Protein AF-A0A4S2L185-F1 (afdb_monomer_lite)

Foldseek 3Di:
DKKKKKWKKAFQFDADDDDDDPVVVVVDDPPPDQWFFKKKKKWFLQWAPKAKAFPVGGDPPWDWDRDPGIIIIIDGDPDIHHHGDMGIMMMMTDGDPVCVVDIDDTDIGTPDGRIDTPDIDTDDDPDPDPPPDPPD

pLDDT: mean 72.66, std 14.63, range [37.72, 87.75]

Organism: NCBI:txid300112

Secondary structure (DSSP, 8-state):
-EEEEEEEEEE-S-B--S---HHHHHHS-TTS--EE--EEEEEETT-EEEEEEETTEE---EEEEE-SSEEEEEE--SSPEEBT-EEEEEEEEE--TTGGGG-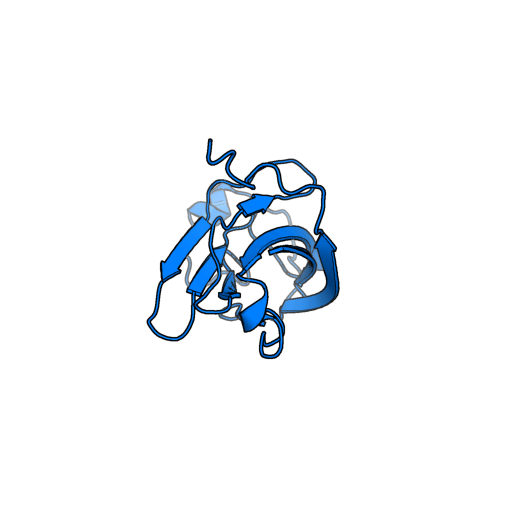---EEE-SSS-EEEEEEEEEEESS--TTS----

Structure (mmCIF, N/CA/C/O backbone):
data_AF-A0A4S2L185-F1
#
_entry.id   AF-A0A4S2L185-F1
#
loop_
_atom_site.group_PDB
_atom_site.id
_atom_site.type_symbol
_atom_site.label_atom_id
_atom_site.label_alt_id
_atom_site.label_comp_id
_atom_site.label_asym_id
_atom_site.label_entity_id
_atom_site.label_seq_id
_atom_site.pdbx_PDB_ins_code
_atom_site.Cartn_x
_atom_site.Cartn_y
_atom_site.Cartn_z
_atom_site.occupancy
_atom_site.B_iso_or_equiv
_atom_site.auth_seq_id
_atom_site.auth_comp_id
_atom_site.auth_asym_id
_atom_site.auth_atom_id
_atom_site.pdbx_PDB_model_num
ATOM 1 N N . MET A 1 1 ? 7.594 4.713 -20.337 1.00 72.50 1 MET A N 1
ATOM 2 C CA . MET A 1 1 ? 6.161 5.048 -20.179 1.00 72.50 1 MET A CA 1
ATOM 3 C C . MET A 1 1 ? 5.815 4.942 -18.706 1.00 72.50 1 MET A C 1
ATOM 5 O O . MET A 1 1 ? 6.361 4.066 -18.053 1.00 72.50 1 MET A O 1
ATOM 9 N N . CYS A 1 2 ? 4.952 5.817 -18.197 1.00 80.31 2 CYS A N 1
ATOM 10 C CA . CYS A 1 2 ? 4.559 5.832 -16.791 1.00 80.31 2 CYS A CA 1
ATOM 11 C C . CYS A 1 2 ? 3.182 5.188 -16.654 1.00 80.31 2 CYS A C 1
ATOM 13 O O . CYS A 1 2 ? 2.235 5.571 -17.352 1.00 80.31 2 CYS A O 1
ATOM 15 N N . ILE A 1 3 ? 3.080 4.201 -15.778 1.00 82.25 3 ILE A N 1
ATOM 16 C CA . ILE A 1 3 ? 1.833 3.526 -15.454 1.00 82.25 3 ILE A CA 1
ATOM 17 C C . ILE A 1 3 ? 1.418 3.955 -14.057 1.00 82.25 3 ILE A C 1
ATOM 19 O O . ILE A 1 3 ? 2.247 4.025 -13.150 1.00 82.25 3 ILE A O 1
ATOM 23 N N . ARG A 1 4 ? 0.131 4.258 -13.887 1.00 83.50 4 ARG A N 1
ATOM 24 C CA . ARG A 1 4 ? -0.454 4.571 -12.589 1.00 83.50 4 ARG A CA 1
ATOM 25 C C . ARG A 1 4 ? -1.769 3.823 -12.421 1.00 83.50 4 ARG A C 1
ATOM 27 O O . ARG A 1 4 ? -2.707 4.048 -13.183 1.00 83.50 4 ARG A O 1
ATOM 34 N N . ASP A 1 5 ? -1.827 3.015 -11.374 1.00 82.44 5 ASP A N 1
ATOM 35 C CA . ASP A 1 5 ? -2.983 2.227 -10.967 1.00 82.44 5 ASP A CA 1
ATOM 36 C C . ASP A 1 5 ? -3.547 2.773 -9.658 1.00 82.44 5 ASP A C 1
ATOM 38 O O . ASP A 1 5 ? -2.872 2.765 -8.626 1.00 82.44 5 ASP A O 1
ATOM 42 N N . SER A 1 6 ? -4.803 3.216 -9.681 1.00 84.12 6 SER A N 1
ATOM 43 C CA . SER A 1 6 ? -5.557 3.517 -8.459 1.00 84.12 6 SER A CA 1
ATOM 44 C C . SER A 1 6 ? -6.400 2.307 -8.071 1.00 84.12 6 SER A C 1
ATOM 46 O O . SER A 1 6 ? -7.207 1.830 -8.873 1.00 84.12 6 SER A O 1
ATOM 48 N N . ILE A 1 7 ? -6.192 1.802 -6.855 1.00 82.38 7 ILE A N 1
ATOM 49 C CA . ILE A 1 7 ? -6.767 0.552 -6.357 1.00 82.38 7 ILE A CA 1
ATOM 50 C C . ILE A 1 7 ? -7.587 0.838 -5.101 1.00 82.38 7 ILE A C 1
ATOM 52 O O . ILE A 1 7 ? -7.084 1.393 -4.124 1.00 82.38 7 ILE A O 1
ATOM 56 N N . ASP A 1 8 ? -8.843 0.396 -5.134 1.00 83.88 8 ASP A N 1
ATOM 57 C CA . ASP A 1 8 ? -9.735 0.366 -3.975 1.00 83.88 8 ASP A CA 1
ATOM 58 C C . ASP A 1 8 ? -9.735 -1.029 -3.345 1.00 83.88 8 ASP A C 1
ATOM 60 O O . ASP A 1 8 ? -10.220 -1.994 -3.955 1.00 83.88 8 ASP A O 1
ATOM 64 N N . LEU A 1 9 ? -9.219 -1.133 -2.118 1.00 81.12 9 LEU A N 1
ATOM 65 C CA . LEU A 1 9 ? -9.280 -2.353 -1.319 1.00 81.12 9 LEU A CA 1
ATOM 66 C C . LEU A 1 9 ? -10.379 -2.242 -0.285 1.00 81.12 9 LEU A C 1
ATOM 68 O O . LEU A 1 9 ? -10.446 -1.290 0.492 1.00 81.12 9 LEU A O 1
ATOM 72 N N . LEU A 1 10 ? -11.196 -3.285 -0.239 1.00 83.62 10 LEU A N 1
ATOM 73 C CA . LEU A 1 10 ? -12.107 -3.544 0.856 1.00 83.62 10 LEU A CA 1
ATOM 74 C C . LEU A 1 10 ? -11.711 -4.868 1.493 1.00 83.62 10 LEU A C 1
ATOM 76 O O . LEU A 1 10 ? -11.634 -5.892 0.806 1.00 83.62 10 LEU A O 1
ATOM 80 N N . HIS A 1 11 ? -11.515 -4.852 2.806 1.00 84.81 11 HIS A N 1
ATOM 81 C CA . HIS A 1 11 ? -11.379 -6.090 3.542 1.00 84.81 11 HIS A CA 1
ATOM 82 C C . HIS A 1 11 ? -12.774 -6.668 3.826 1.00 84.81 11 HIS A C 1
ATOM 84 O O . HIS A 1 11 ? -13.536 -6.118 4.618 1.00 84.81 11 HIS A O 1
ATOM 90 N N . THR A 1 12 ? -13.127 -7.775 3.168 1.00 81.50 12 THR A N 1
ATOM 91 C CA . THR A 1 12 ? -14.436 -8.441 3.304 1.00 81.50 12 THR A CA 1
ATOM 92 C C . THR A 1 12 ? -14.438 -9.562 4.346 1.00 81.50 12 THR A C 1
ATOM 94 O O . THR A 1 12 ? -15.352 -10.381 4.356 1.00 81.50 12 THR A O 1
ATOM 97 N N . GLY A 1 13 ? -13.402 -9.644 5.185 1.00 76.50 13 GLY A N 1
ATOM 98 C CA . GLY A 1 13 ? -13.308 -10.638 6.253 1.00 76.50 13 GLY A CA 1
ATOM 99 C C . GLY A 1 13 ? -14.221 -10.342 7.442 1.00 76.50 13 GLY A C 1
ATOM 100 O O . GLY A 1 13 ? -15.121 -9.503 7.374 1.00 76.50 13 GLY A O 1
ATOM 101 N N . ALA A 1 14 ? -13.964 -11.034 8.553 1.00 79.19 14 ALA A N 1
ATOM 102 C CA . ALA A 1 14 ? -14.727 -10.875 9.784 1.00 79.19 14 ALA A CA 1
ATOM 103 C C . ALA A 1 14 ? -14.671 -9.425 10.287 1.00 79.19 14 ALA A C 1
ATOM 105 O O . ALA A 1 14 ? -13.595 -8.869 10.511 1.00 79.19 14 ALA A O 1
ATOM 106 N N . LEU A 1 15 ? -15.847 -8.816 10.457 1.00 80.31 15 LEU A N 1
ATOM 107 C CA . LEU A 1 15 ? -15.975 -7.458 10.977 1.00 80.31 15 LEU A CA 1
ATOM 108 C C . LEU A 1 15 ? -15.384 -7.372 12.386 1.00 80.31 15 LEU A C 1
ATOM 110 O O . LEU A 1 15 ? -15.633 -8.245 13.223 1.00 80.31 15 LEU A O 1
ATOM 114 N N . LEU A 1 16 ? -14.654 -6.291 12.662 1.00 78.81 16 LEU A N 1
ATOM 115 C CA . LEU A 1 16 ? -14.174 -6.010 14.011 1.00 78.81 16 LEU A CA 1
ATOM 116 C C . LEU A 1 16 ? -15.375 -5.753 14.932 1.00 78.81 16 LEU A C 1
ATOM 118 O O . LEU A 1 16 ? -16.093 -4.767 14.768 1.00 78.81 16 LEU A O 1
ATOM 122 N N . LYS A 1 17 ? -15.592 -6.640 15.905 1.00 77.19 17 LYS A N 1
ATOM 123 C CA . LYS A 1 17 ? -16.550 -6.419 16.993 1.00 77.19 17 LYS A CA 1
ATOM 124 C C . LYS A 1 17 ? -15.817 -5.753 18.156 1.00 77.19 17 LYS A C 1
ATOM 126 O O . LYS A 1 17 ? -14.925 -6.362 18.735 1.00 77.19 17 LYS A O 1
ATOM 131 N N . GLY A 1 18 ? -16.200 -4.522 18.492 1.00 83.00 18 GLY A N 1
ATOM 132 C CA . GLY A 1 18 ? -15.612 -3.750 19.593 1.00 83.00 18 GLY A CA 1
ATOM 133 C C . GLY A 1 18 ? -14.783 -2.548 19.135 1.00 83.00 18 GLY A C 1
ATOM 134 O O . GLY A 1 18 ? -14.786 -2.179 17.960 1.00 83.00 18 GLY A O 1
ATOM 135 N N . SER A 1 19 ? -14.100 -1.908 20.084 1.00 78.75 19 SER A N 1
ATOM 136 C CA . SER A 1 19 ? -13.208 -0.778 19.823 1.00 78.75 19 SER A CA 1
ATOM 137 C C . SER A 1 19 ? -11.815 -1.256 19.407 1.00 78.75 19 SER A C 1
ATOM 139 O O . SER A 1 19 ? -11.281 -2.231 19.931 1.00 78.75 19 SER A O 1
ATOM 141 N N . PHE A 1 20 ? -11.202 -0.548 18.458 1.00 81.25 20 PHE A N 1
ATOM 142 C CA . PHE A 1 20 ? -9.814 -0.793 18.082 1.00 81.25 20 PHE A CA 1
ATOM 143 C C . PHE A 1 20 ? -8.868 -0.037 19.023 1.00 81.25 20 PHE A C 1
ATOM 145 O O . PHE A 1 20 ? -8.894 1.193 19.067 1.00 81.25 20 PHE A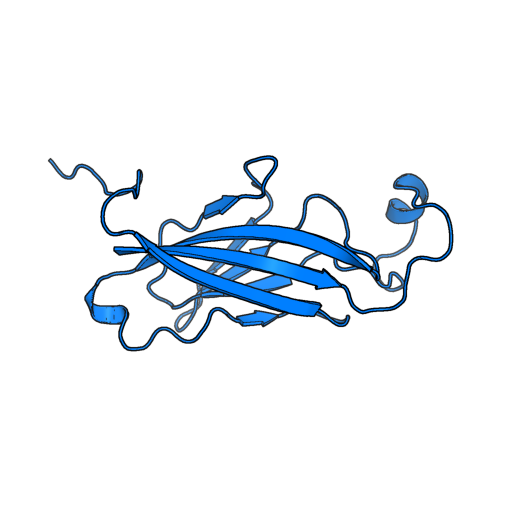 O 1
ATOM 152 N N . SER A 1 21 ? -7.999 -0.762 19.733 1.00 83.12 21 SER A N 1
ATOM 153 C CA . SER A 1 21 ? -6.896 -0.189 20.514 1.00 83.12 21 SER A CA 1
ATOM 154 C C . SER A 1 21 ? -5.552 -0.616 19.932 1.00 83.12 21 SER A C 1
ATOM 156 O O . SER A 1 21 ? -5.251 -1.805 19.829 1.00 83.12 21 SER A O 1
ATOM 158 N N . ARG A 1 22 ? -4.705 0.363 19.589 1.00 82.19 22 ARG A N 1
ATOM 159 C CA . ARG A 1 22 ? -3.345 0.111 19.083 1.00 82.19 22 ARG A CA 1
ATOM 160 C C . ARG A 1 22 ? -2.459 -0.585 20.121 1.00 82.19 22 ARG A C 1
ATOM 162 O O . ARG A 1 22 ? -1.588 -1.355 19.732 1.00 82.19 22 ARG A O 1
ATOM 169 N N . TYR A 1 23 ? -2.661 -0.301 21.409 1.00 83.88 23 TYR A N 1
ATOM 170 C CA . TYR A 1 23 ? -1.875 -0.901 22.488 1.00 83.88 23 TYR A CA 1
ATOM 171 C C . TYR A 1 23 ? -2.139 -2.407 22.590 1.00 83.88 23 TYR A C 1
ATOM 173 O O . TYR A 1 23 ? -1.203 -3.198 22.516 1.00 83.88 23 TYR A O 1
ATOM 181 N N . GLU A 1 24 ? -3.416 -2.795 22.638 1.00 82.31 24 GLU A N 1
ATOM 182 C CA . GLU A 1 24 ? -3.823 -4.206 22.632 1.00 82.31 24 GLU A CA 1
ATOM 183 C C . GLU A 1 24 ? -3.355 -4.907 21.355 1.00 82.31 24 GLU A C 1
ATOM 185 O O . GLU A 1 24 ? -2.795 -5.998 21.398 1.00 82.31 24 GLU A O 1
ATOM 190 N N . TYR A 1 25 ? -3.475 -4.226 20.212 1.00 80.56 25 TYR A N 1
ATOM 191 C CA . TYR A 1 25 ? -3.018 -4.755 18.933 1.00 80.56 25 TYR A CA 1
ATOM 192 C C . TYR A 1 25 ? -1.514 -5.057 18.892 1.00 80.56 25 TYR A C 1
ATOM 194 O O . TYR A 1 25 ? -1.105 -6.025 18.258 1.00 80.56 25 TYR A O 1
ATOM 202 N N . ALA A 1 26 ? -0.689 -4.226 19.535 1.00 82.38 26 ALA A N 1
ATOM 203 C CA . ALA A 1 26 ? 0.757 -4.424 19.596 1.00 82.38 26 ALA A CA 1
ATOM 204 C C . ALA A 1 26 ? 1.170 -5.507 20.605 1.00 82.38 26 ALA A C 1
ATOM 206 O O . ALA A 1 26 ? 2.245 -6.090 20.460 1.00 82.38 26 ALA A O 1
ATOM 207 N N . ARG A 1 27 ? 0.340 -5.749 21.627 1.00 83.06 27 ARG A N 1
ATOM 208 C CA . ARG A 1 27 ? 0.561 -6.763 22.665 1.00 83.06 27 ARG A CA 1
ATOM 209 C C . ARG A 1 27 ? 0.180 -8.163 22.191 1.00 83.06 27 ARG A C 1
ATOM 211 O O . ARG A 1 27 ? 0.832 -9.135 22.564 1.00 83.06 27 ARG A O 1
ATOM 218 N N . GLU A 1 28 ? -0.865 -8.251 21.379 1.00 76.06 28 GLU A N 1
ATOM 219 C CA . GLU A 1 28 ? -1.333 -9.495 20.785 1.00 76.06 28 GLU A CA 1
ATOM 220 C C . GLU A 1 28 ? -0.336 -10.010 19.738 1.00 76.06 28 GLU A C 1
ATOM 222 O O . GLU A 1 28 ? 0.206 -9.268 18.913 1.00 76.06 28 GLU A O 1
ATOM 227 N N . SER A 1 29 ? -0.083 -11.316 19.764 1.00 64.94 29 SER A N 1
ATOM 228 C CA . SER A 1 29 ? 0.843 -11.937 18.820 1.00 64.94 29 SER A CA 1
ATOM 229 C C . SER A 1 29 ? 0.256 -11.944 17.399 1.00 64.94 29 SER A C 1
ATOM 231 O O . SER A 1 29 ? -0.921 -12.238 17.190 1.00 64.94 29 SER A O 1
ATOM 233 N N . LYS A 1 30 ? 1.091 -11.646 16.389 1.00 63.53 30 LYS A N 1
ATOM 234 C CA . LYS A 1 30 ? 0.685 -11.479 14.971 1.00 63.53 30 LYS A CA 1
ATOM 235 C C . LYS A 1 30 ? -0.082 -12.669 14.365 1.00 63.53 30 LYS A C 1
ATOM 237 O O . LYS A 1 30 ? -0.685 -12.515 13.313 1.00 63.53 30 LYS A O 1
ATOM 242 N N . SER A 1 31 ? -0.038 -13.836 15.007 1.00 55.88 31 SER A N 1
ATOM 243 C CA . SER A 1 31 ? -0.615 -15.099 14.534 1.00 55.88 31 SER A CA 1
ATOM 244 C C . SER A 1 31 ? -2.143 -15.194 14.699 1.00 55.88 31 SER A C 1
ATOM 246 O O . SER A 1 31 ? -2.780 -15.996 14.026 1.00 55.88 31 SER A O 1
ATOM 248 N N . GLY A 1 32 ? -2.753 -14.392 15.584 1.00 58.59 32 GLY A N 1
ATOM 249 C CA . GLY A 1 32 ? -4.183 -14.505 15.925 1.00 58.59 32 GLY A CA 1
ATOM 250 C C . GLY A 1 32 ? -5.095 -13.420 15.346 1.00 58.59 32 GLY A C 1
ATOM 251 O O . GLY A 1 32 ? -6.304 -13.447 15.571 1.00 58.59 32 GLY A O 1
ATOM 252 N N . GLN A 1 33 ? -4.545 -12.434 14.636 1.00 67.31 33 GLN A N 1
ATOM 253 C CA . GLN A 1 33 ? -5.295 -11.245 14.235 1.00 67.31 33 GLN A CA 1
ATOM 254 C C . GLN A 1 33 ? -5.894 -11.413 12.838 1.0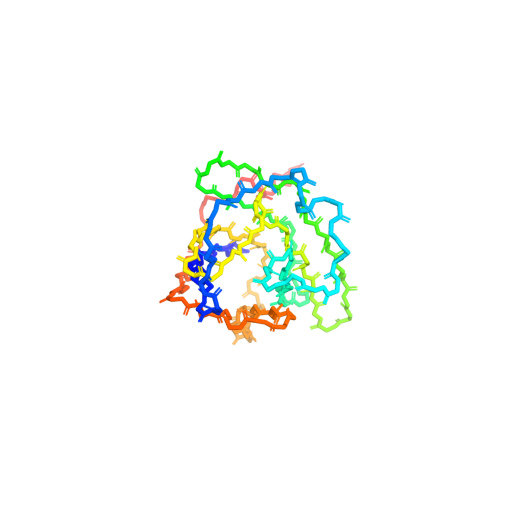0 67.31 33 GLN A C 1
ATOM 256 O O . GLN A 1 33 ? -5.173 -11.551 11.854 1.00 67.31 33 GLN A O 1
ATOM 261 N N . ALA A 1 34 ? -7.223 -11.329 12.743 1.00 73.88 34 ALA A N 1
ATOM 262 C CA . ALA A 1 34 ? -7.940 -11.263 11.471 1.00 73.88 34 ALA A CA 1
ATOM 263 C C . ALA A 1 34 ? -7.832 -9.858 10.841 1.00 73.88 34 ALA A C 1
ATOM 265 O O . ALA A 1 34 ? -8.833 -9.170 10.631 1.00 73.88 34 ALA A O 1
ATOM 266 N N . SER A 1 35 ? -6.600 -9.401 10.616 1.00 78.50 35 SER A N 1
ATOM 267 C CA . SER A 1 35 ? -6.285 -8.099 10.036 1.00 78.50 35 SER A CA 1
ATOM 268 C C . SER A 1 35 ? -5.199 -8.215 8.973 1.00 78.50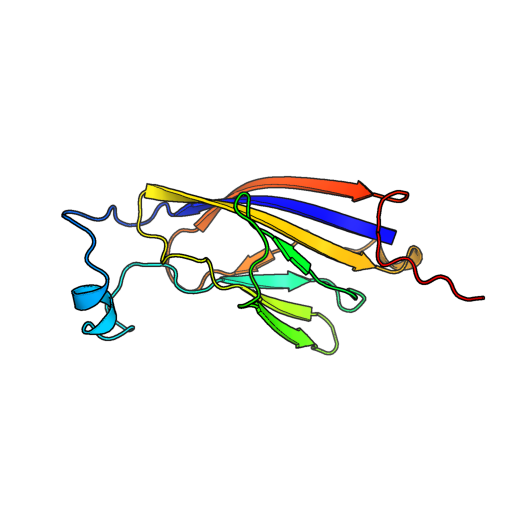 35 SER A C 1
ATOM 270 O O . SER A 1 35 ? -4.307 -9.059 9.033 1.00 78.50 35 SER A O 1
ATOM 272 N N . ILE A 1 36 ? -5.252 -7.320 7.991 1.00 81.00 36 ILE A N 1
ATOM 273 C CA . ILE A 1 36 ? -4.249 -7.249 6.930 1.00 81.00 36 ILE A CA 1
ATOM 274 C C . ILE A 1 36 ? -3.182 -6.239 7.347 1.00 81.00 36 ILE A C 1
ATOM 276 O O . ILE A 1 36 ? -3.453 -5.039 7.460 1.00 81.00 36 ILE A O 1
ATOM 280 N N . GLN A 1 37 ? -1.964 -6.736 7.566 1.00 81.50 37 GLN A N 1
ATOM 281 C CA . GLN A 1 37 ? -0.788 -5.926 7.916 1.00 81.50 37 GLN A CA 1
ATOM 282 C C . GLN A 1 37 ? 0.055 -5.542 6.699 1.00 81.50 37 GLN A C 1
ATOM 284 O O . GLN A 1 37 ? 0.729 -4.512 6.697 1.00 81.50 37 GLN A O 1
ATOM 289 N N . SER A 1 38 ? 0.037 -6.389 5.678 1.00 83.25 38 SER A N 1
ATOM 290 C CA . SER A 1 38 ? 0.743 -6.195 4.423 1.00 83.25 38 SER A CA 1
ATOM 291 C C . SER A 1 38 ? 0.052 -6.976 3.324 1.00 83.25 38 SER A C 1
ATOM 293 O O . SER A 1 38 ? -0.612 -7.978 3.583 1.00 83.25 38 SER A O 1
ATOM 295 N N . PHE A 1 39 ? 0.228 -6.515 2.099 1.00 83.12 39 PHE A N 1
ATOM 296 C CA . PHE A 1 39 ? -0.166 -7.244 0.907 1.00 83.12 39 PHE A CA 1
ATOM 297 C C . PHE A 1 39 ? 0.946 -7.109 -0.123 1.00 83.12 39 PHE A C 1
ATOM 299 O O . PHE A 1 39 ? 1.593 -6.064 -0.227 1.00 83.12 39 PHE A O 1
ATOM 306 N N . ASP A 1 40 ? 1.155 -8.172 -0.879 1.00 84.19 40 ASP A N 1
ATOM 307 C CA . ASP A 1 40 ? 2.156 -8.215 -1.925 1.00 84.19 40 ASP A CA 1
ATOM 308 C C . ASP A 1 40 ? 1.508 -7.881 -3.259 1.00 84.19 40 ASP A C 1
ATOM 310 O O . ASP A 1 40 ? 0.368 -8.243 -3.543 1.00 84.19 40 ASP A O 1
ATOM 314 N N . THR A 1 41 ? 2.229 -7.149 -4.089 1.00 82.69 41 THR A N 1
ATOM 315 C CA . THR A 1 41 ? 1.809 -6.814 -5.444 1.00 82.69 41 THR A CA 1
ATOM 316 C C . THR A 1 41 ? 2.865 -7.283 -6.415 1.00 82.69 41 THR A C 1
ATOM 318 O O . THR A 1 41 ? 4.049 -7.016 -6.226 1.00 82.69 41 THR A O 1
ATOM 321 N N . VAL A 1 42 ? 2.443 -8.021 -7.436 1.00 84.00 42 VAL A N 1
ATOM 322 C CA . VAL A 1 42 ? 3.350 -8.511 -8.473 1.00 84.00 42 VAL A CA 1
ATOM 323 C C . VAL A 1 42 ? 3.305 -7.545 -9.647 1.00 84.00 42 VAL A C 1
ATOM 325 O O . VAL A 1 42 ? 2.244 -7.305 -10.226 1.00 84.00 42 VAL A O 1
ATOM 328 N N . LEU A 1 43 ? 4.468 -6.993 -9.966 1.00 84.00 43 LEU A N 1
ATOM 329 C CA . LEU A 1 43 ? 4.729 -6.101 -11.083 1.00 84.00 43 LEU A CA 1
ATOM 330 C C . LEU A 1 43 ? 5.574 -6.827 -12.143 1.00 84.00 43 LEU A C 1
ATOM 332 O O . LEU A 1 43 ? 6.292 -7.781 -11.816 1.00 84.00 43 LEU A O 1
ATOM 336 N N . PRO A 1 44 ? 5.523 -6.386 -13.412 1.00 83.88 44 PRO A N 1
ATOM 337 C CA . PRO A 1 44 ? 6.373 -6.941 -14.463 1.00 83.88 44 PRO A CA 1
ATOM 338 C C . PRO A 1 44 ? 7.864 -6.716 -14.162 1.00 83.88 44 PRO A C 1
ATOM 340 O O . PRO A 1 44 ? 8.230 -5.731 -13.519 1.00 83.88 44 PRO A O 1
ATOM 343 N N . ALA A 1 45 ? 8.735 -7.595 -14.670 1.00 83.44 45 ALA A N 1
ATOM 344 C CA . ALA A 1 45 ? 10.190 -7.518 -14.466 1.00 83.44 45 ALA A CA 1
ATOM 345 C C . ALA A 1 45 ? 10.805 -6.179 -14.915 1.00 83.44 45 ALA A C 1
ATOM 347 O O . ALA A 1 45 ? 11.764 -5.698 -14.320 1.00 83.44 45 ALA A O 1
ATOM 348 N N . ALA A 1 46 ? 10.229 -5.553 -15.944 1.00 82.75 46 ALA A N 1
ATOM 349 C CA . ALA A 1 46 ? 10.698 -4.281 -16.484 1.00 82.75 46 ALA A CA 1
ATOM 350 C C . ALA A 1 46 ? 10.233 -3.044 -15.687 1.00 82.75 46 ALA A C 1
ATOM 352 O O . ALA A 1 46 ? 10.476 -1.917 -16.122 1.00 82.75 46 ALA A O 1
ATOM 353 N N . ALA A 1 47 ? 9.526 -3.228 -14.565 1.00 84.12 47 ALA A N 1
ATOM 354 C CA . ALA A 1 47 ? 9.066 -2.128 -13.727 1.00 84.12 47 ALA A CA 1
ATOM 355 C C . ALA A 1 47 ? 10.244 -1.433 -13.020 1.00 84.12 47 ALA A C 1
ATOM 357 O O . ALA A 1 47 ? 10.968 -2.044 -12.235 1.00 84.12 47 ALA A O 1
ATOM 358 N N . SER A 1 48 ? 10.395 -0.130 -13.249 1.00 83.75 48 SER A N 1
ATOM 359 C CA . SER A 1 48 ? 11.370 0.741 -12.584 1.00 83.75 48 SER A CA 1
ATOM 360 C C . SER A 1 48 ? 10.689 1.934 -11.907 1.00 83.75 48 SER A C 1
ATOM 362 O O . SER A 1 48 ? 9.514 2.204 -12.149 1.00 83.75 48 SER A O 1
ATOM 364 N N . ASP A 1 49 ? 11.414 2.656 -11.045 1.00 85.25 49 ASP A N 1
ATOM 365 C CA . ASP A 1 49 ? 10.940 3.884 -10.374 1.00 85.25 49 ASP A CA 1
ATOM 366 C C . ASP A 1 49 ? 9.558 3.735 -9.710 1.00 85.25 49 ASP A C 1
ATOM 368 O O . ASP A 1 49 ? 8.656 4.561 -9.877 1.00 85.25 49 ASP A O 1
ATOM 372 N N . ILE A 1 50 ? 9.380 2.634 -8.980 1.00 85.44 50 ILE A N 1
ATOM 373 C CA . ILE A 1 50 ? 8.113 2.294 -8.337 1.00 85.44 50 ILE A CA 1
ATOM 374 C C . ILE A 1 50 ? 7.853 3.272 -7.191 1.00 85.44 50 ILE A C 1
ATOM 376 O O . ILE A 1 50 ? 8.688 3.451 -6.303 1.00 85.44 50 ILE A O 1
ATOM 380 N N . TYR A 1 51 ? 6.668 3.870 -7.182 1.00 85.31 51 TYR A N 1
ATOM 381 C CA . TYR A 1 51 ? 6.198 4.712 -6.096 1.00 85.31 51 TYR A CA 1
ATOM 382 C C . TYR A 1 51 ? 4.804 4.292 -5.645 1.00 85.31 51 TYR A C 1
ATOM 384 O O . TYR A 1 51 ? 3.970 3.819 -6.419 1.00 85.31 51 TYR A O 1
ATOM 392 N N . TYR A 1 52 ? 4.535 4.527 -4.368 1.00 82.38 52 TYR A N 1
ATOM 393 C CA . TYR A 1 52 ? 3.287 4.161 -3.726 1.00 82.38 52 TYR A CA 1
ATOM 394 C C . TYR A 1 52 ? 2.773 5.334 -2.891 1.00 82.38 52 TYR A C 1
ATOM 396 O O . TYR A 1 52 ? 3.494 5.892 -2.062 1.00 82.38 52 TYR A O 1
ATOM 404 N N . ARG A 1 53 ? 1.529 5.750 -3.140 1.00 84.81 53 ARG A N 1
ATOM 405 C CA . ARG A 1 53 ? 0.903 6.909 -2.492 1.00 84.81 53 ARG A CA 1
ATOM 406 C C . ARG A 1 53 ? -0.532 6.604 -2.085 1.00 84.81 53 ARG A C 1
ATOM 408 O O . ARG A 1 53 ? -1.283 6.010 -2.849 1.00 84.81 53 ARG A O 1
ATOM 415 N N . ASP A 1 54 ? -0.906 7.052 -0.899 1.00 82.12 54 ASP A N 1
ATOM 416 C CA . ASP A 1 54 ? -2.282 7.041 -0.393 1.00 82.12 54 ASP A CA 1
ATOM 417 C C . ASP A 1 54 ? -2.961 8.389 -0.700 1.00 82.12 54 ASP A C 1
ATOM 419 O O . ASP A 1 54 ? -2.290 9.348 -1.097 1.00 82.12 54 ASP A O 1
ATOM 423 N N . GLU A 1 55 ? -4.267 8.499 -0.461 1.00 76.56 55 GLU A N 1
ATOM 424 C CA . GLU A 1 55 ? -5.023 9.761 -0.522 1.00 76.56 55 GLU A CA 1
ATOM 425 C C . GLU A 1 55 ? -4.437 10.826 0.425 1.00 76.56 55 GLU A C 1
ATOM 427 O O . GLU A 1 55 ? -4.434 12.013 0.111 1.00 76.56 55 GLU A O 1
ATOM 432 N N . ILE A 1 56 ? -3.889 10.397 1.568 1.00 74.69 56 ILE A N 1
ATOM 433 C CA . ILE A 1 56 ? -3.378 11.273 2.639 1.00 74.69 56 ILE A CA 1
ATOM 434 C C . ILE A 1 56 ? -1.857 11.528 2.496 1.00 74.69 56 ILE A C 1
ATOM 436 O O . ILE A 1 56 ? -1.251 12.237 3.299 1.00 74.69 56 ILE A O 1
ATOM 440 N N . GLY A 1 57 ? -1.188 10.949 1.492 1.00 72.19 57 GLY A N 1
ATOM 441 C CA . GLY A 1 57 ? 0.208 11.264 1.166 1.00 72.19 57 GLY A CA 1
ATOM 442 C C . GLY A 1 57 ? 1.117 10.055 0.952 1.00 72.19 57 GLY A C 1
ATOM 443 O O . GLY A 1 57 ? 0.671 8.916 0.814 1.00 72.19 57 GLY A O 1
ATOM 444 N N . ASN A 1 58 ? 2.428 10.313 0.907 1.00 72.94 58 ASN A N 1
ATOM 445 C CA . ASN A 1 58 ? 3.419 9.282 0.604 1.00 72.94 58 ASN A CA 1
ATOM 446 C C . ASN A 1 58 ? 3.435 8.192 1.683 1.00 72.94 58 ASN A C 1
ATOM 448 O O . ASN A 1 58 ? 3.319 8.487 2.878 1.00 72.94 58 ASN A O 1
ATOM 452 N N . ILE A 1 59 ? 3.583 6.938 1.269 1.00 70.81 59 ILE A N 1
ATOM 453 C CA . ILE A 1 59 ? 3.820 5.827 2.185 1.00 70.81 59 ILE A CA 1
ATOM 454 C C . ILE A 1 59 ? 5.194 5.256 1.847 1.00 70.81 59 ILE A C 1
ATOM 456 O O . ILE A 1 59 ? 5.385 4.622 0.815 1.00 70.81 59 ILE A O 1
ATOM 460 N N . SER A 1 60 ? 6.158 5.493 2.732 1.00 62.84 60 SER A N 1
ATOM 461 C CA . SER A 1 60 ? 7.540 5.025 2.588 1.00 62.84 60 SER A CA 1
ATOM 462 C C . SER A 1 60 ? 7.741 3.570 3.023 1.00 62.84 60 SER A C 1
ATOM 464 O O . SER A 1 60 ? 8.802 3.001 2.789 1.00 62.84 60 SER A O 1
ATOM 466 N N . THR A 1 61 ? 6.736 2.934 3.629 1.00 69.69 61 THR A N 1
ATOM 467 C CA . THR A 1 61 ? 6.806 1.551 4.124 1.00 69.69 61 THR A CA 1
ATOM 468 C C . THR A 1 61 ? 6.508 0.531 3.023 1.00 69.69 61 THR A C 1
ATOM 470 O O . THR A 1 61 ? 5.563 -0.253 3.129 1.00 69.69 61 THR A O 1
ATOM 473 N N . SER A 1 62 ? 7.305 0.553 1.956 1.00 75.94 62 SER A N 1
ATOM 474 C CA . SER A 1 62 ? 7.271 -0.455 0.891 1.00 75.94 62 SER A CA 1
ATOM 475 C C . SER A 1 62 ? 8.576 -1.248 0.869 1.00 75.94 62 SER A C 1
ATOM 477 O O . SER A 1 62 ? 9.638 -0.720 1.200 1.00 75.94 62 SER A O 1
ATOM 479 N N . HIS A 1 63 ? 8.495 -2.530 0.529 1.00 83.88 63 HIS A N 1
ATOM 480 C CA . HIS A 1 63 ? 9.660 -3.386 0.358 1.00 83.88 63 HIS A CA 1
ATOM 481 C C . HIS A 1 63 ? 9.600 -4.035 -1.019 1.00 83.88 63 HIS A C 1
ATOM 483 O O . HIS A 1 63 ? 8.678 -4.791 -1.315 1.00 83.88 63 HIS A O 1
ATOM 489 N N . THR A 1 64 ? 10.580 -3.717 -1.858 1.00 85.00 64 THR A N 1
ATOM 490 C CA . THR A 1 64 ? 10.660 -4.217 -3.231 1.00 85.00 64 THR A CA 1
ATOM 491 C C . THR A 1 64 ? 11.651 -5.368 -3.303 1.00 85.00 64 THR A C 1
ATOM 493 O O . THR A 1 64 ? 12.791 -5.248 -2.854 1.00 85.00 64 THR A O 1
ATOM 496 N N . ARG A 1 65 ? 11.228 -6.475 -3.906 1.00 85.94 65 ARG A N 1
ATOM 497 C CA . ARG A 1 65 ? 12.032 -7.658 -4.198 1.00 85.94 65 ARG A CA 1
ATOM 498 C C . ARG A 1 65 ? 12.035 -7.886 -5.699 1.00 85.94 65 ARG A C 1
ATOM 500 O O . ARG A 1 65 ? 11.031 -8.276 -6.287 1.00 85.94 65 ARG A O 1
ATOM 507 N N . VAL A 1 66 ? 13.176 -7.628 -6.323 1.00 84.44 66 VAL A N 1
ATOM 508 C CA . VAL A 1 66 ? 13.361 -7.863 -7.756 1.00 84.44 66 VAL A CA 1
ATOM 509 C C . VAL A 1 66 ? 13.683 -9.341 -7.959 1.00 84.44 66 VAL A C 1
ATOM 511 O O . VAL A 1 66 ? 14.690 -9.833 -7.448 1.00 84.44 66 VAL A O 1
ATOM 514 N N . LYS A 1 67 ? 12.812 -10.057 -8.670 1.00 85.44 67 LYS A N 1
ATOM 515 C CA . LYS A 1 67 ? 13.057 -11.416 -9.162 1.00 85.44 67 LYS A CA 1
ATOM 516 C C . LYS A 1 67 ? 13.438 -11.353 -10.641 1.00 85.44 67 LYS A C 1
ATOM 518 O O . LYS A 1 67 ? 13.384 -10.301 -11.269 1.00 85.44 67 LYS A O 1
ATOM 523 N N . LYS A 1 68 ? 13.848 -12.497 -11.191 1.00 80.31 68 LYS A N 1
ATOM 524 C CA . LYS A 1 68 ? 14.266 -12.608 -12.594 1.00 80.31 68 LYS A CA 1
ATOM 525 C C . LYS A 1 68 ? 13.119 -12.311 -13.569 1.00 80.31 68 LYS A C 1
ATOM 527 O O . LYS A 1 68 ? 13.334 -11.612 -14.550 1.00 80.31 68 LYS A O 1
ATOM 532 N N . ASP A 1 69 ? 11.920 -12.789 -13.240 1.00 83.44 69 ASP A N 1
ATOM 533 C CA . ASP A 1 69 ? 10.755 -12.746 -14.135 1.00 83.44 69 ASP A CA 1
ATOM 534 C C . ASP A 1 69 ? 9.653 -11.788 -13.640 1.00 83.44 69 ASP A C 1
ATOM 536 O O . ASP A 1 69 ? 8.665 -11.546 -14.330 1.00 83.44 69 ASP A O 1
ATOM 540 N N . SER A 1 70 ? 9.806 -11.208 -12.445 1.00 83.81 70 SER A N 1
ATOM 541 C CA . SER A 1 70 ? 8.826 -10.291 -11.855 1.00 83.81 70 SER A CA 1
ATOM 542 C C . SER A 1 70 ? 9.447 -9.397 -10.787 1.00 83.81 70 SER A C 1
ATOM 544 O O . SER A 1 70 ? 10.502 -9.695 -10.230 1.00 83.81 70 SER A O 1
ATOM 546 N N . VAL A 1 71 ? 8.764 -8.313 -10.439 1.00 86.44 71 VAL A N 1
ATOM 547 C CA . VAL A 1 71 ? 9.091 -7.511 -9.258 1.00 86.44 71 VAL A CA 1
ATOM 548 C C . VAL A 1 71 ? 7.976 -7.686 -8.239 1.00 86.44 71 VAL A C 1
ATOM 550 O O . VAL A 1 71 ? 6.817 -7.394 -8.512 1.00 86.44 71 VAL A O 1
ATOM 553 N N . GLU A 1 72 ? 8.313 -8.184 -7.057 1.00 87.38 72 GLU A N 1
ATOM 554 C CA . GLU A 1 72 ? 7.379 -8.300 -5.942 1.00 87.38 72 GLU A CA 1
ATOM 555 C C . GLU A 1 72 ? 7.505 -7.076 -5.049 1.00 87.38 72 GLU A C 1
ATOM 557 O O . GLU A 1 72 ? 8.586 -6.736 -4.574 1.00 87.38 72 GLU A O 1
ATOM 562 N N . LEU A 1 73 ? 6.391 -6.403 -4.818 1.00 86.31 73 LEU A N 1
ATOM 563 C CA . LEU A 1 73 ? 6.323 -5.223 -3.982 1.00 86.31 73 LEU A CA 1
ATOM 564 C C . LEU A 1 73 ? 5.406 -5.505 -2.799 1.00 86.31 73 LEU A C 1
ATOM 566 O O . LEU A 1 73 ? 4.183 -5.540 -2.941 1.00 86.31 73 LEU A O 1
ATOM 570 N N . THR A 1 74 ? 6.007 -5.658 -1.626 1.00 87.75 74 THR A N 1
ATOM 571 C CA . THR A 1 74 ? 5.295 -5.760 -0.355 1.00 87.75 74 THR A CA 1
ATOM 572 C C . THR A 1 74 ? 4.920 -4.364 0.114 1.00 87.75 74 THR A C 1
ATOM 574 O O . THR A 1 74 ? 5.777 -3.529 0.427 1.00 87.75 74 THR A O 1
ATOM 577 N N . LEU A 1 75 ? 3.621 -4.112 0.190 1.00 83.94 75 LEU A N 1
ATOM 578 C CA . LEU A 1 75 ? 3.050 -2.845 0.611 1.00 83.94 75 LEU A CA 1
ATOM 579 C C . LEU A 1 75 ? 2.445 -2.984 2.003 1.00 83.94 75 LEU A C 1
ATOM 581 O O . LEU A 1 75 ? 1.725 -3.938 2.304 1.00 83.94 75 LEU A O 1
ATOM 585 N N . ARG A 1 76 ? 2.736 -2.005 2.862 1.00 84.31 76 ARG A N 1
ATOM 586 C CA . ARG A 1 76 ? 2.144 -1.900 4.197 1.00 84.31 76 ARG A CA 1
ATOM 587 C C . ARG A 1 76 ? 1.222 -0.685 4.263 1.00 84.31 76 ARG A C 1
ATOM 589 O O . ARG A 1 76 ? 1.709 0.434 4.080 1.00 84.31 76 ARG A O 1
ATOM 596 N N . PRO A 1 77 ? -0.084 -0.868 4.518 1.00 82.38 77 PRO A N 1
ATOM 597 C CA . PRO A 1 77 ? -0.986 0.249 4.755 1.00 82.38 77 PRO A CA 1
ATOM 598 C C . PRO A 1 77 ? -0.616 0.981 6.056 1.00 82.38 77 PRO A C 1
ATOM 600 O O . PRO A 1 77 ? -0.001 0.413 6.960 1.00 82.38 77 PRO A O 1
ATOM 603 N N . ARG A 1 78 ? -1.010 2.258 6.176 1.00 81.12 78 ARG A N 1
ATOM 604 C CA . ARG A 1 78 ? -0.739 3.094 7.369 1.00 81.12 78 ARG A CA 1
ATOM 605 C C . ARG A 1 78 ? -1.398 2.561 8.644 1.00 81.12 78 ARG A C 1
ATOM 607 O O . ARG A 1 78 ? -0.958 2.860 9.756 1.00 81.12 78 ARG A O 1
ATOM 614 N N . PHE A 1 79 ? -2.466 1.797 8.477 1.00 81.88 79 PHE A N 1
ATOM 615 C CA . PHE A 1 79 ? -3.240 1.179 9.539 1.00 81.88 79 PHE A CA 1
ATOM 616 C C . PHE A 1 79 ? -3.584 -0.258 9.137 1.00 81.88 79 PHE A C 1
ATOM 618 O O . PHE A 1 79 ? -3.814 -0.514 7.952 1.00 81.88 79 PHE A O 1
ATOM 625 N N . PRO A 1 80 ? -3.614 -1.195 10.100 1.00 83.62 80 PRO A N 1
ATOM 626 C CA . PRO A 1 80 ? -4.074 -2.549 9.833 1.00 83.62 80 PRO A CA 1
ATOM 627 C C . PRO A 1 80 ? -5.532 -2.506 9.377 1.00 83.62 80 PRO A C 1
ATOM 629 O O . PRO A 1 80 ? -6.358 -1.811 9.973 1.00 83.62 80 PRO A O 1
ATOM 632 N N . LEU A 1 81 ? -5.845 -3.227 8.304 1.00 84.38 81 LEU A N 1
ATOM 633 C CA . LEU A 1 81 ? -7.211 -3.289 7.794 1.00 84.38 81 LEU A CA 1
ATOM 634 C C . LEU A 1 81 ? -7.934 -4.432 8.497 1.00 84.38 81 LEU A C 1
ATOM 636 O O . LEU A 1 81 ? -7.518 -5.582 8.372 1.00 84.38 81 LEU A O 1
ATOM 640 N N . PHE A 1 82 ? -9.012 -4.117 9.209 1.00 85.88 82 PHE A N 1
ATOM 641 C CA . PHE A 1 82 ? -9.946 -5.099 9.765 1.00 85.88 82 PHE A CA 1
ATOM 642 C C . PHE A 1 82 ? -11.143 -5.302 8.838 1.00 85.88 82 PHE A C 1
ATOM 644 O O . PHE A 1 82 ? -11.362 -4.506 7.922 1.00 85.88 82 PHE A O 1
ATOM 651 N N . GLY A 1 83 ? -11.914 -6.374 9.039 1.00 84.50 83 GLY A N 1
ATOM 652 C CA . GLY A 1 83 ? -13.089 -6.627 8.211 1.00 84.50 83 GLY A CA 1
ATOM 653 C C . GLY A 1 83 ? -14.037 -5.426 8.212 1.00 84.50 83 GLY A C 1
ATOM 654 O O . GLY A 1 83 ? -14.331 -4.836 9.254 1.00 84.50 83 GLY A O 1
ATOM 655 N N . GLY A 1 84 ? -14.488 -5.043 7.019 1.00 82.19 84 GLY A N 1
ATOM 656 C CA . GLY A 1 84 ? -15.326 -3.872 6.765 1.00 82.19 84 GLY A CA 1
ATOM 657 C C . GLY A 1 84 ? -14.549 -2.585 6.480 1.00 82.19 84 GLY A C 1
ATOM 658 O O . GLY A 1 84 ? -15.144 -1.615 6.012 1.00 82.19 84 GLY A O 1
ATOM 659 N N . TRP A 1 85 ? -13.233 -2.555 6.713 1.00 86.50 85 TRP A N 1
ATOM 660 C CA . TRP A 1 85 ? -12.417 -1.370 6.454 1.00 86.50 85 TRP A CA 1
ATOM 661 C C . TRP A 1 85 ? -12.035 -1.294 4.975 1.00 86.50 85 TRP A C 1
ATOM 663 O O . TRP A 1 85 ? -11.739 -2.306 4.330 1.00 86.50 85 TRP A O 1
ATOM 673 N N . LYS A 1 86 ? -12.034 -0.071 4.438 1.00 85.19 86 LYS A N 1
ATOM 674 C CA . LYS A 1 86 ? -11.631 0.229 3.062 1.00 85.19 86 LYS A CA 1
ATOM 675 C C . LYS A 1 86 ? -10.418 1.150 3.048 1.00 85.19 86 LYS A C 1
ATOM 677 O O . LYS A 1 86 ? -10.316 2.050 3.878 1.00 85.19 86 LYS A O 1
ATOM 682 N N . THR A 1 87 ? -9.530 0.944 2.089 1.00 84.19 87 THR A N 1
ATOM 683 C CA . THR A 1 87 ? -8.408 1.841 1.808 1.00 84.19 87 THR A CA 1
ATOM 684 C C . THR A 1 87 ? -8.280 2.018 0.304 1.00 84.19 87 THR A C 1
ATOM 686 O O . THR A 1 87 ? -8.535 1.086 -0.463 1.00 84.19 87 THR A O 1
ATOM 689 N N . ARG A 1 88 ? -7.914 3.226 -0.114 1.00 85.75 88 ARG A N 1
ATOM 690 C CA . ARG A 1 88 ? -7.578 3.534 -1.497 1.00 85.75 88 ARG A CA 1
ATOM 691 C C . ARG A 1 88 ? -6.102 3.852 -1.544 1.00 85.75 88 ARG A C 1
ATOM 693 O O . ARG A 1 88 ? -5.625 4.658 -0.761 1.00 85.75 88 ARG A O 1
ATOM 700 N N . TYR A 1 89 ? -5.395 3.287 -2.505 1.00 84.81 89 TYR A N 1
ATOM 701 C CA . TYR A 1 89 ? -4.041 3.726 -2.795 1.00 84.81 89 TYR A CA 1
ATOM 702 C C . TYR A 1 89 ? -3.807 3.831 -4.288 1.00 84.81 89 TYR A C 1
ATOM 704 O O . TYR A 1 89 ? -4.570 3.330 -5.113 1.00 84.81 89 TYR A O 1
ATOM 712 N N . THR A 1 90 ? -2.721 4.501 -4.635 1.00 86.19 90 THR A N 1
ATOM 713 C CA . THR A 1 90 ? -2.229 4.619 -5.994 1.00 86.19 90 THR A CA 1
ATOM 714 C C . THR A 1 90 ? -0.794 4.124 -6.057 1.00 86.19 90 THR A C 1
ATOM 716 O O . THR A 1 90 ? 0.090 4.639 -5.369 1.00 86.19 90 THR A O 1
ATOM 719 N N . ILE A 1 91 ? -0.564 3.140 -6.913 1.00 85.88 91 ILE A N 1
ATOM 720 C CA . ILE A 1 91 ? 0.765 2.655 -7.266 1.00 85.88 91 ILE A CA 1
ATOM 721 C C . ILE A 1 91 ? 1.134 3.204 -8.640 1.00 85.88 91 ILE A C 1
ATOM 723 O O . ILE A 1 91 ? 0.285 3.317 -9.525 1.00 85.88 91 ILE A O 1
ATOM 727 N N . GLY A 1 92 ? 2.390 3.587 -8.825 1.00 86.88 92 GLY A N 1
ATOM 728 C CA . GLY A 1 92 ? 2.896 3.931 -10.143 1.00 86.88 92 GLY A CA 1
ATOM 729 C C . GLY A 1 92 ? 4.292 3.393 -10.368 1.00 86.88 92 GLY A C 1
ATOM 730 O O . GLY A 1 92 ? 5.078 3.271 -9.434 1.00 86.88 92 GLY A O 1
ATOM 731 N N . TYR A 1 93 ? 4.564 3.028 -11.611 1.00 85.81 93 TYR A N 1
ATOM 732 C CA . TYR A 1 93 ? 5.821 2.429 -12.028 1.00 85.81 93 TYR A CA 1
ATOM 733 C C . TYR A 1 93 ? 6.096 2.766 -13.492 1.00 85.81 93 TYR A C 1
ATOM 735 O O . TYR A 1 93 ? 5.184 2.994 -14.293 1.00 85.81 93 TYR A O 1
ATOM 743 N N . ASN A 1 94 ? 7.373 2.820 -13.839 1.00 85.50 94 ASN A N 1
ATOM 744 C CA . ASN A 1 94 ? 7.832 3.025 -15.199 1.00 85.50 94 ASN A CA 1
ATOM 745 C C . ASN A 1 94 ? 8.053 1.681 -15.878 1.00 85.50 94 ASN A C 1
ATOM 747 O O . ASN A 1 94 ? 8.638 0.775 -15.298 1.00 85.50 94 ASN A O 1
ATOM 751 N N . VAL A 1 95 ? 7.616 1.578 -17.129 1.00 83.75 95 VAL A N 1
ATOM 752 C CA . VAL A 1 95 ? 7.948 0.454 -18.008 1.00 83.75 95 VAL A CA 1
ATOM 753 C C . VAL A 1 95 ? 8.454 0.971 -19.351 1.00 83.75 95 VAL A C 1
ATOM 755 O O . VAL A 1 95 ? 7.985 2.015 -19.839 1.00 83.75 95 VAL A O 1
ATOM 758 N N . PRO A 1 96 ? 9.402 0.270 -19.986 1.00 82.38 96 PRO A N 1
ATOM 759 C CA . PRO A 1 96 ? 9.768 0.552 -21.361 1.00 82.38 96 PRO A CA 1
ATOM 760 C C . PRO A 1 96 ? 8.577 0.314 -22.301 1.00 82.38 96 PRO A C 1
ATOM 762 O O . PRO A 1 96 ? 7.723 -0.540 -22.072 1.00 82.38 96 PRO A O 1
ATOM 765 N N . SER A 1 97 ? 8.487 1.109 -23.367 1.00 72.25 97 SER A N 1
ATOM 766 C CA . SER A 1 97 ? 7.342 1.106 -24.290 1.00 72.25 97 SER A CA 1
ATOM 767 C C . SER A 1 97 ? 7.155 -0.210 -25.050 1.00 72.25 97 SER A C 1
ATOM 769 O O . SER A 1 97 ? 6.029 -0.501 -25.447 1.00 72.25 97 SER A O 1
ATOM 771 N N . TYR A 1 98 ? 8.219 -0.996 -25.236 1.00 71.38 98 TYR A N 1
ATOM 772 C CA . TYR A 1 98 ? 8.164 -2.285 -25.930 1.00 71.38 98 TYR A CA 1
ATOM 773 C C . TYR A 1 98 ? 7.489 -3.393 -25.101 1.00 71.38 98 TYR A C 1
ATOM 775 O O . TYR A 1 98 ? 6.871 -4.281 -25.675 1.00 71.38 98 TYR A O 1
ATOM 783 N N . GLU A 1 99 ? 7.527 -3.302 -23.769 1.00 70.00 99 GLU A N 1
ATOM 784 C CA . GLU A 1 99 ? 7.076 -4.364 -22.852 1.00 70.00 99 GLU A CA 1
ATOM 785 C C . GLU A 1 99 ? 5.560 -4.343 -22.598 1.00 70.00 99 GLU A C 1
ATOM 787 O O . GLU A 1 99 ? 4.957 -5.287 -22.097 1.00 70.00 99 GLU A O 1
ATOM 792 N N . LYS A 1 100 ? 4.892 -3.241 -22.949 1.00 57.75 100 LYS A N 1
ATOM 793 C CA . LYS A 1 100 ? 3.500 -2.994 -22.555 1.00 57.75 100 LYS A CA 1
ATOM 794 C C . LYS A 1 100 ? 2.503 -4.031 -23.080 1.00 57.75 100 LYS A C 1
ATOM 796 O O . LYS A 1 100 ? 1.415 -4.170 -22.525 1.00 57.75 100 LYS A O 1
ATOM 801 N N . ARG A 1 101 ? 2.848 -4.725 -24.163 1.00 56.09 101 ARG A N 1
ATOM 802 C CA . ARG A 1 101 ? 1.948 -5.663 -24.838 1.00 56.09 101 ARG A CA 1
ATOM 803 C C . ARG A 1 101 ? 1.631 -6.902 -23.995 1.00 56.09 101 ARG A C 1
ATOM 805 O O . ARG A 1 101 ? 0.610 -7.528 -24.255 1.00 56.09 101 ARG A O 1
ATOM 812 N N . GLU A 1 102 ? 2.452 -7.201 -22.989 1.00 53.84 102 GLU A N 1
ATOM 813 C CA . GLU A 1 102 ? 2.374 -8.443 -22.212 1.00 53.84 102 GLU A CA 1
ATOM 814 C C . GLU A 1 102 ? 2.172 -8.224 -20.709 1.00 53.84 102 GLU A C 1
ATOM 816 O O . GLU A 1 102 ? 2.216 -9.188 -19.956 1.00 53.84 102 GLU A O 1
ATOM 821 N N . ILE A 1 103 ? 1.928 -6.990 -20.245 1.00 57.22 103 ILE A N 1
ATOM 822 C CA . ILE A 1 103 ? 1.825 -6.720 -18.803 1.00 57.22 103 ILE A CA 1
ATOM 823 C C . ILE A 1 103 ? 0.582 -7.428 -18.238 1.00 57.22 103 ILE A C 1
ATOM 825 O O . ILE A 1 103 ? -0.539 -7.007 -18.545 1.00 57.22 103 ILE A O 1
ATOM 829 N N . PRO A 1 104 ? 0.744 -8.470 -17.399 1.00 57.16 104 PRO A N 1
ATOM 830 C CA . PRO A 1 104 ? -0.388 -9.081 -16.727 1.00 57.16 104 PRO A CA 1
ATOM 831 C C . PRO A 1 104 ? -0.974 -8.078 -15.731 1.00 57.16 104 PRO A C 1
ATOM 833 O O . PRO A 1 104 ? -0.257 -7.258 -15.156 1.00 57.16 104 PRO A O 1
ATOM 836 N N . GLU A 1 105 ? -2.289 -8.131 -15.521 1.00 58.91 105 GLU A N 1
ATOM 837 C CA . GLU A 1 105 ? -2.962 -7.249 -14.570 1.00 58.91 105 GLU A CA 1
ATOM 838 C C . GLU A 1 105 ? -2.288 -7.348 -13.188 1.00 58.91 105 GLU A C 1
ATOM 840 O O . GLU A 1 105 ? -2.119 -8.451 -12.662 1.00 58.91 105 GLU A O 1
ATOM 845 N N . THR A 1 106 ? -1.889 -6.207 -12.605 1.00 62.00 106 THR A N 1
ATOM 846 C CA . THR A 1 106 ? -1.193 -6.138 -11.309 1.00 62.00 106 THR A CA 1
ATOM 847 C C . THR A 1 106 ? -1.934 -6.987 -10.276 1.00 62.00 106 THR A C 1
ATOM 849 O O . THR A 1 106 ? -3.037 -6.623 -9.857 1.00 62.00 106 THR A O 1
ATOM 852 N N . ARG A 1 107 ? -1.364 -8.119 -9.850 1.00 63.72 107 ARG A N 1
ATOM 853 C CA . ARG A 1 107 ? -2.029 -9.025 -8.904 1.00 63.72 107 ARG A CA 1
ATOM 854 C C . ARG A 1 107 ? -1.676 -8.625 -7.479 1.00 63.72 107 ARG A C 1
ATOM 856 O O . ARG A 1 107 ? -0.503 -8.593 -7.125 1.00 63.72 107 ARG A O 1
ATOM 863 N N . VAL A 1 108 ? -2.697 -8.351 -6.667 1.00 64.94 108 VAL A N 1
ATOM 864 C CA . VAL A 1 108 ? -2.547 -8.150 -5.220 1.00 64.94 108 VAL A CA 1
ATOM 865 C C . VAL A 1 108 ? -2.727 -9.505 -4.536 1.00 64.94 108 VAL A C 1
ATOM 867 O O . VAL A 1 108 ? -3.802 -10.100 -4.612 1.00 64.94 108 VAL A O 1
ATOM 870 N N . ILE A 1 109 ? -1.676 -10.004 -3.898 1.00 64.00 109 ILE A N 1
ATOM 871 C CA . ILE A 1 109 ? -1.653 -11.225 -3.100 1.00 64.00 109 ILE A CA 1
ATOM 872 C C . ILE A 1 109 ? -1.681 -10.791 -1.632 1.00 64.00 109 ILE A C 1
ATOM 874 O O . ILE A 1 109 ? -0.699 -10.300 -1.087 1.00 64.00 109 ILE A O 1
ATOM 878 N N . GLY A 1 110 ? -2.844 -10.909 -0.996 1.00 56.28 110 GLY A N 1
ATOM 879 C CA . GLY A 1 110 ? -2.953 -10.780 0.454 1.00 56.28 110 GLY A CA 1
ATOM 880 C C . GLY A 1 110 ? -2.883 -12.158 1.081 1.00 56.28 110 GLY A C 1
ATOM 881 O O . GLY A 1 110 ? -3.766 -12.978 0.825 1.00 56.28 110 GLY A O 1
ATOM 882 N N . GLU A 1 111 ? -1.867 -12.422 1.896 1.00 47.88 111 GLU A N 1
ATOM 883 C CA . GLU A 1 111 ? -1.864 -13.619 2.730 1.00 47.88 111 GLU A CA 1
ATOM 884 C C . GLU A 1 111 ? -3.036 -13.531 3.725 1.00 47.88 111 GLU A C 1
ATOM 886 O O . GLU A 1 111 ? -3.096 -12.648 4.578 1.00 47.88 111 GLU A O 1
ATOM 891 N N . GLY A 1 112 ? -4.012 -14.430 3.583 1.00 46.81 112 GLY A N 1
ATOM 892 C CA . GLY A 1 112 ? -4.838 -14.870 4.706 1.00 46.81 112 GLY A CA 1
ATOM 893 C C . GLY A 1 112 ? -6.270 -14.357 4.850 1.00 46.81 112 GLY A C 1
ATOM 894 O O . GLY A 1 112 ? -7.006 -15.007 5.579 1.00 46.81 112 GLY A O 1
ATOM 895 N N . LEU A 1 113 ? -6.748 -13.283 4.206 1.00 49.16 113 LEU A N 1
ATOM 896 C CA . LEU A 1 113 ? -8.083 -12.759 4.567 1.00 49.16 113 LEU A CA 1
ATOM 897 C C . LEU A 1 113 ? -8.740 -11.890 3.481 1.00 49.16 113 LEU A C 1
ATOM 899 O O . LEU A 1 113 ? -8.477 -10.699 3.381 1.00 49.16 113 LEU A O 1
ATOM 903 N N . GLY A 1 114 ? -9.644 -12.497 2.698 1.00 51.28 114 GLY A N 1
ATOM 904 C CA . GLY A 1 114 ? -10.721 -11.851 1.923 1.00 51.28 114 GLY A CA 1
ATOM 905 C C . GLY A 1 114 ? -10.471 -10.410 1.462 1.00 51.28 114 GLY A C 1
ATOM 906 O O . GLY A 1 114 ? -11.134 -9.484 1.939 1.00 51.28 114 GLY A O 1
ATOM 907 N N . ILE A 1 115 ? -9.503 -10.210 0.565 1.00 55.66 115 ILE A N 1
ATOM 908 C CA . ILE A 1 115 ? -9.275 -8.918 -0.086 1.00 55.66 115 ILE A CA 1
ATOM 909 C C . ILE A 1 115 ? -10.065 -8.905 -1.390 1.00 55.66 115 ILE A C 1
ATOM 911 O O . ILE A 1 115 ? -9.696 -9.584 -2.346 1.00 55.66 115 ILE A O 1
ATOM 915 N N . HIS A 1 116 ? -11.131 -8.106 -1.448 1.00 55.94 116 HIS A N 1
ATOM 916 C CA . HIS A 1 116 ? -11.820 -7.830 -2.706 1.00 55.94 116 HIS A CA 1
ATOM 917 C C . HIS A 1 116 ? -11.332 -6.497 -3.272 1.00 55.94 116 HIS A C 1
ATOM 919 O O . HIS A 1 116 ? -11.576 -5.425 -2.709 1.00 55.94 116 HIS A O 1
ATOM 925 N N . ARG A 1 117 ? -10.658 -6.570 -4.421 1.00 55.69 117 ARG A N 1
ATOM 926 C CA . ARG A 1 117 ? -10.290 -5.409 -5.235 1.00 55.69 117 ARG A CA 1
ATOM 927 C C . ARG A 1 117 ? -11.538 -4.923 -5.968 1.00 55.69 117 ARG A C 1
ATOM 929 O O . ARG A 1 117 ? -12.092 -5.657 -6.783 1.00 55.69 117 ARG A O 1
ATOM 936 N N . LYS A 1 118 ? -12.017 -3.715 -5.650 1.00 44.69 118 LYS A N 1
ATOM 937 C CA . LYS A 1 118 ? -13.292 -3.210 -6.201 1.00 44.69 118 LYS A CA 1
ATOM 938 C C . LYS A 1 118 ? -13.154 -2.463 -7.522 1.00 44.69 118 LYS A C 1
ATOM 940 O O . LYS A 1 118 ? -14.131 -2.388 -8.263 1.00 44.69 118 LYS A O 1
ATOM 945 N N . LYS A 1 119 ? -11.972 -1.940 -7.848 1.00 41.88 119 LYS A N 1
ATOM 946 C CA . LYS A 1 119 ? -11.670 -1.391 -9.175 1.00 41.88 119 LYS A CA 1
ATOM 947 C C . LYS A 1 119 ? -10.188 -1.072 -9.282 1.00 41.88 119 LYS A C 1
ATOM 949 O O . LYS A 1 119 ? -9.590 -0.626 -8.305 1.00 41.88 119 LYS A O 1
ATOM 954 N N . CYS A 1 120 ? -9.625 -1.293 -10.461 1.00 45.12 120 CYS A N 1
ATOM 955 C CA . CYS A 1 120 ? -8.310 -0.799 -10.827 1.00 45.12 120 CYS A CA 1
ATOM 956 C C . CYS A 1 120 ? -8.470 0.013 -12.098 1.00 45.12 120 CYS A C 1
ATOM 958 O O . CYS A 1 120 ? -8.980 -0.493 -13.097 1.00 45.12 120 CYS A O 1
ATOM 960 N N . PHE A 1 121 ? -8.110 1.287 -12.031 1.00 46.78 121 PHE A N 1
ATOM 961 C CA . PHE A 1 121 ? -8.043 2.127 -13.215 1.00 46.78 121 PHE A CA 1
ATOM 962 C C . PHE A 1 121 ? -6.580 2.268 -13.604 1.00 46.78 121 PHE A C 1
ATOM 964 O O . PHE A 1 121 ? -5.850 3.051 -12.996 1.00 46.78 121 PHE A O 1
ATOM 971 N N . LEU A 1 122 ? -6.186 1.503 -14.622 1.00 52.94 122 LEU A N 1
ATOM 972 C CA . LEU A 1 122 ? -4.890 1.623 -15.272 1.00 52.94 122 LEU A CA 1
ATOM 973 C C . LEU A 1 122 ? -4.876 2.904 -16.099 1.00 52.94 122 LEU A C 1
ATOM 975 O O . LEU A 1 122 ? -5.368 2.957 -17.227 1.00 52.94 122 LEU A O 1
ATOM 979 N N . SER A 1 123 ? -4.329 3.963 -15.513 1.00 51.56 123 SER A N 1
ATOM 980 C CA . SER A 1 123 ? -4.094 5.221 -16.208 1.00 51.56 123 SER A CA 1
ATOM 981 C C . SER A 1 123 ? -2.694 5.211 -16.815 1.00 51.56 123 SER A C 1
ATOM 983 O O . SER A 1 123 ? -1.669 5.081 -16.142 1.00 51.56 123 SER A O 1
ATOM 985 N N . LEU A 1 124 ? -2.662 5.314 -18.137 1.00 54.06 124 LEU A N 1
ATOM 986 C CA . LEU A 1 124 ? -1.447 5.364 -18.932 1.00 54.06 124 LEU A CA 1
ATOM 987 C C . LEU A 1 124 ? -1.066 6.823 -19.132 1.00 54.06 124 LEU A C 1
ATOM 989 O O . LEU A 1 124 ? -1.692 7.527 -19.920 1.00 54.06 124 LEU A O 1
ATOM 993 N N . ILE A 1 125 ?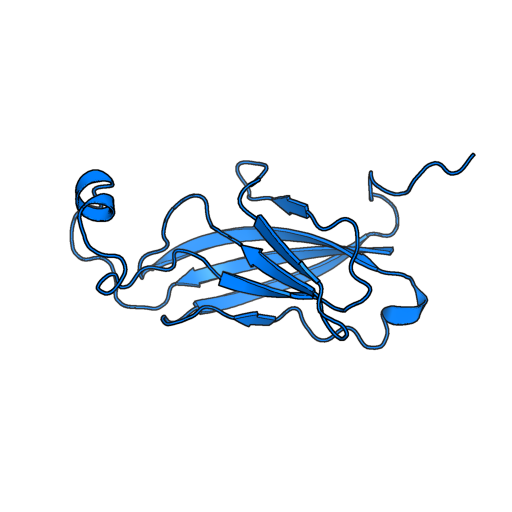 -0.047 7.281 -18.413 1.00 55.03 125 ILE A N 1
ATOM 994 C CA . ILE A 1 125 ? 0.355 8.685 -18.425 1.00 55.03 125 ILE A CA 1
ATOM 995 C C . ILE A 1 125 ? 1.669 8.789 -19.203 1.00 55.03 125 ILE A C 1
ATOM 997 O O . ILE A 1 125 ? 2.729 8.365 -18.750 1.00 55.03 125 ILE A O 1
ATOM 1001 N N . THR A 1 126 ? 1.622 9.342 -20.412 1.00 48.50 126 THR A N 1
ATOM 1002 C CA . THR A 1 126 ? 2.825 9.589 -21.227 1.0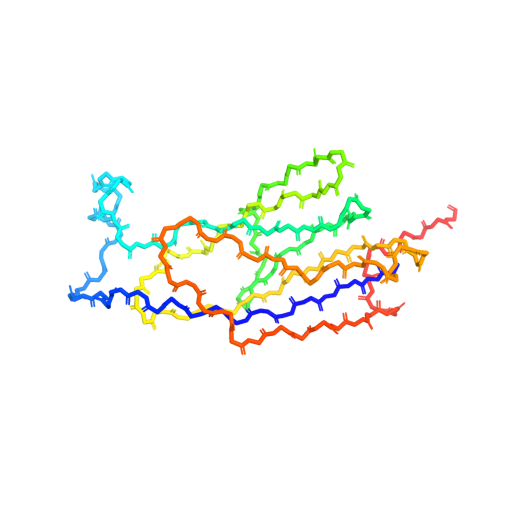0 48.50 126 THR A CA 1
ATOM 1003 C C . THR A 1 126 ? 3.451 10.961 -20.987 1.00 48.50 126 THR A C 1
ATOM 1005 O O . THR A 1 126 ? 4.572 11.169 -21.438 1.00 48.50 126 THR A O 1
ATOM 1008 N N . ARG A 1 127 ? 2.770 11.884 -20.287 1.00 46.31 127 ARG A N 1
ATOM 1009 C CA . ARG A 1 127 ? 3.187 13.298 -20.193 1.00 46.31 127 ARG A CA 1
ATOM 1010 C C . ARG A 1 127 ? 3.489 13.832 -18.782 1.00 46.31 127 ARG A C 1
ATOM 1012 O O . ARG A 1 127 ? 4.306 14.732 -18.678 1.00 46.31 127 ARG A O 1
ATOM 1019 N N . ASP A 1 128 ? 2.960 13.228 -17.713 1.00 44.34 128 ASP A N 1
ATOM 1020 C CA . ASP A 1 128 ? 3.148 13.687 -16.318 1.00 44.34 128 ASP A CA 1
ATOM 1021 C C . ASP A 1 128 ? 3.899 12.678 -15.433 1.00 44.34 128 ASP A C 1
ATOM 1023 O O . ASP A 1 128 ? 3.464 12.334 -14.329 1.00 44.34 128 ASP A O 1
ATOM 1027 N N . CYS A 1 129 ? 5.029 12.160 -15.917 1.00 43.66 129 CYS A N 1
ATOM 1028 C CA . CYS A 1 129 ? 5.936 11.394 -15.068 1.00 43.66 129 CYS A CA 1
ATOM 1029 C C . CYS A 1 129 ? 7.104 12.305 -14.648 1.00 43.66 129 CYS A C 1
ATOM 1031 O O . CYS A 1 129 ? 7.978 12.572 -15.473 1.00 43.66 129 CYS A O 1
ATOM 1033 N N . PRO A 1 130 ? 7.166 12.781 -13.388 1.00 49.38 130 PRO A N 1
ATOM 1034 C CA . PRO A 1 130 ? 8.247 13.659 -12.919 1.00 49.38 130 PRO A CA 1
ATOM 1035 C C . PRO A 1 130 ? 9.625 12.973 -12.906 1.00 49.38 130 PRO A C 1
ATOM 1037 O O . PRO A 1 130 ? 10.637 13.626 -12.682 1.00 49.38 130 PRO A O 1
ATOM 1040 N N . PHE A 1 131 ? 9.660 11.660 -13.154 1.00 48.59 131 PHE A N 1
ATOM 1041 C CA . PHE A 1 131 ? 10.857 10.822 -13.202 1.00 48.59 131 PHE A CA 1
ATOM 1042 C C . PHE A 1 131 ? 11.391 10.563 -14.617 1.00 48.59 131 PHE A C 1
ATOM 1044 O O . PHE A 1 131 ? 12.362 9.823 -14.772 1.00 48.59 131 PHE A O 1
ATOM 1051 N N . ALA A 1 132 ? 10.789 11.156 -15.657 1.00 44.94 132 ALA A N 1
ATOM 1052 C CA . ALA A 1 132 ? 11.402 11.183 -16.980 1.00 44.94 132 ALA A CA 1
ATOM 1053 C C . ALA A 1 132 ? 12.712 11.978 -16.873 1.00 44.94 132 ALA A C 1
ATOM 1055 O O . ALA A 1 132 ? 12.705 13.209 -16.886 1.00 44.94 132 ALA A O 1
ATOM 1056 N N . ARG A 1 133 ? 13.828 11.266 -16.666 1.00 44.78 133 ARG A N 1
ATOM 1057 C CA . ARG A 1 133 ? 15.167 11.851 -16.583 1.00 44.78 133 ARG A CA 1
ATOM 1058 C C . ARG A 1 133 ? 15.343 12.834 -17.737 1.00 44.78 133 ARG A C 1
ATOM 1060 O O . ARG A 1 133 ? 15.240 12.453 -18.900 1.00 44.78 133 ARG A O 1
ATOM 1067 N N . ARG A 1 134 ? 15.676 14.080 -17.399 1.00 41.81 134 ARG A N 1
ATOM 1068 C CA . ARG A 1 134 ? 16.489 14.926 -18.273 1.00 41.81 134 ARG A CA 1
ATOM 1069 C C . ARG A 1 134 ? 17.826 14.207 -18.443 1.00 41.81 134 ARG A C 1
ATOM 1071 O O . ARG A 1 134 ? 18.684 14.298 -17.576 1.00 41.81 134 ARG A O 1
ATOM 1078 N N . SER A 1 135 ? 17.963 13.427 -19.505 1.00 38.78 135 SER A N 1
ATOM 1079 C CA . SER A 1 135 ? 19.266 13.093 -20.068 1.00 38.78 135 SER A CA 1
ATOM 1080 C C . SER A 1 135 ? 19.628 14.221 -21.030 1.00 38.78 135 SER A C 1
ATOM 1082 O O . SER A 1 135 ? 19.072 14.289 -22.128 1.00 38.78 135 SER A O 1
ATOM 1084 N N . GLY A 1 136 ? 20.476 15.131 -20.561 1.00 37.72 136 GLY A N 1
ATOM 1085 C CA . GLY A 1 136 ? 21.228 16.095 -21.355 1.00 37.72 136 GLY A CA 1
ATOM 1086 C C . GLY A 1 136 ? 22.681 15.990 -20.937 1.00 37.72 136 GLY A C 1
ATOM 1087 O O . GLY A 1 136 ? 22.893 15.831 -19.712 1.00 37.72 136 GLY A O 1
#

InterPro domains:
  IPR007676 Ribophorin I [PF04597] (3-99)
  IPR007676 Ribophorin I [PTHR21049] (3-99)

Sequence (136 aa):
MCIRDSIDLLHTGALLKGSFSRYEYARESKSGQASIQSFDTVLPAAASDIYYRDEIGNISTSHTRVKKDSVELTLRPRFPLFGGWKTRYTIGYNVPSYEKREIPETRVIGEGLGIHRKKCFLSLITRDCPFARRSG

Radius of gyration: 16.6 Å; chains: 1; bounding box: 38×31×49 Å